Protein AF-A0A1Y4LLS7-F1 (afdb_monomer_lite)

Sequence (87 aa):
MASYNRKREIVRDIESHFGGAGALCLQDVARYLHLSQSSARTFCRDITWFTLGKKRMFLAIDLADKIIRTSVEGNPDDKSIVVPRWR

Foldseek 3Di:
DVLVVQLVLQQVQLCVVVVNDQKDFLVSQCVQQVHDSVVSCVLCVPADWDDDDPTTIGGSSSSSVSLVVQQVPDDPPDDRSDRDRDD

Radius of gyration: 12.6 Å; chains: 1; bounding box: 27×28×35 Å

Organism: NCBI:txid501571

Secondary structure (DSSP, 8-state):
-HHHHHHHHHHHHHHHHTTS-SEEEHHHHHHHTT--HHHHHHHTTTS-EEEETTEEEEEHHHHHHHHHHHHHS--TTS---------

Structure (mmCIF, N/CA/C/O backbone):
data_AF-A0A1Y4LLS7-F1
#
_entry.id   AF-A0A1Y4LLS7-F1
#
loop_
_atom_site.group_PDB
_atom_site.id
_atom_site.type_symbol
_atom_site.label_atom_id
_atom_site.label_alt_id
_atom_site.label_comp_id
_atom_site.label_asym_id
_atom_site.label_entity_id
_atom_site.label_seq_id
_atom_site.pdbx_PDB_ins_code
_atom_site.Cartn_x
_atom_site.Cartn_y
_atom_site.Cartn_z
_atom_site.occupancy
_atom_site.B_iso_or_equiv
_atom_site.auth_seq_id
_atom_site.auth_comp_id
_atom_site.auth_asym_id
_atom_site.auth_atom_id
_atom_site.pdbx_PDB_model_num
ATOM 1 N N . MET A 1 1 ? 0.341 -11.076 -20.334 1.00 47.88 1 MET A N 1
ATOM 2 C CA . MET A 1 1 ? 1.213 -11.875 -19.436 1.00 47.88 1 MET A CA 1
ATOM 3 C C . MET A 1 1 ? 2.157 -11.034 -18.566 1.00 47.88 1 MET A C 1
ATOM 5 O O . MET A 1 1 ? 2.259 -11.339 -17.386 1.00 47.88 1 MET A O 1
ATOM 9 N N . ALA A 1 2 ? 2.789 -9.961 -19.069 1.00 58.88 2 ALA A N 1
ATOM 10 C CA . ALA A 1 2 ? 3.748 -9.148 -18.294 1.00 58.88 2 ALA A CA 1
ATOM 11 C C . ALA A 1 2 ? 3.179 -8.480 -17.016 1.00 58.88 2 ALA A C 1
ATOM 13 O O . ALA A 1 2 ? 3.849 -8.436 -15.989 1.00 58.88 2 ALA A O 1
ATOM 14 N N . SER A 1 3 ? 1.924 -8.014 -17.046 1.00 60.81 3 SER A N 1
ATOM 15 C CA . SER A 1 3 ? 1.290 -7.325 -15.905 1.00 60.81 3 SER A CA 1
ATOM 16 C C . SER A 1 3 ? 1.054 -8.241 -14.688 1.00 60.81 3 SER A C 1
ATOM 18 O O . SER A 1 3 ? 1.267 -7.826 -13.551 1.00 60.81 3 SER A O 1
ATOM 20 N N . TYR A 1 4 ? 0.708 -9.517 -14.909 1.00 64.19 4 TYR A N 1
ATOM 21 C CA . TYR A 1 4 ? 0.418 -10.461 -13.821 1.00 64.19 4 TYR A CA 1
ATOM 22 C C . TYR A 1 4 ? 1.669 -10.845 -13.016 1.00 64.19 4 TYR A C 1
ATOM 24 O O . TYR A 1 4 ? 1.609 -10.987 -11.795 1.00 64.19 4 TYR A O 1
ATOM 32 N N . ASN A 1 5 ? 2.821 -10.971 -13.685 1.00 78.19 5 ASN A N 1
ATOM 33 C CA . ASN A 1 5 ? 4.091 -11.217 -13.000 1.00 78.19 5 ASN A CA 1
ATOM 34 C C . ASN A 1 5 ? 4.538 -9.983 -12.209 1.00 78.19 5 ASN A C 1
ATOM 36 O O . ASN A 1 5 ? 4.877 -10.120 -11.038 1.00 78.19 5 ASN A O 1
ATOM 40 N N . ARG A 1 6 ? 4.397 -8.780 -12.781 1.00 78.62 6 ARG A N 1
ATOM 41 C CA . ARG A 1 6 ? 4.720 -7.524 -12.089 1.00 78.62 6 ARG A CA 1
ATOM 42 C C . ARG A 1 6 ? 3.871 -7.296 -10.835 1.00 78.62 6 ARG A C 1
ATOM 44 O O . ARG A 1 6 ? 4.393 -6.862 -9.815 1.00 78.62 6 ARG A O 1
ATOM 51 N N . LYS A 1 7 ? 2.576 -7.631 -10.875 1.00 82.81 7 LYS A N 1
ATOM 52 C CA . LYS A 1 7 ? 1.698 -7.557 -9.693 1.00 82.81 7 LYS A CA 1
ATOM 53 C C . LYS A 1 7 ? 2.189 -8.469 -8.573 1.00 82.81 7 LYS A C 1
ATOM 55 O O . LYS A 1 7 ? 2.298 -8.030 -7.434 1.00 82.81 7 LYS A O 1
ATOM 60 N N . ARG A 1 8 ? 2.522 -9.722 -8.899 1.00 85.25 8 ARG A N 1
ATOM 61 C CA . ARG A 1 8 ? 3.048 -10.684 -7.918 1.00 85.25 8 ARG A CA 1
ATOM 62 C C . ARG A 1 8 ? 4.400 -10.264 -7.348 1.00 85.25 8 ARG A C 1
ATOM 64 O O . ARG A 1 8 ? 4.634 -10.496 -6.169 1.00 85.25 8 ARG A O 1
ATOM 71 N N . GLU A 1 9 ? 5.260 -9.643 -8.149 1.00 87.00 9 GLU A N 1
ATOM 72 C CA . GLU A 1 9 ? 6.537 -9.094 -7.678 1.00 87.00 9 GLU A CA 1
ATOM 73 C C . GLU A 1 9 ? 6.331 -7.978 -6.652 1.00 87.00 9 GLU A C 1
ATOM 75 O O . GLU A 1 9 ? 6.922 -8.042 -5.582 1.00 87.00 9 GLU A O 1
ATOM 80 N N . ILE A 1 10 ? 5.448 -7.012 -6.927 1.00 85.75 10 ILE A N 1
ATOM 81 C CA . ILE A 1 10 ? 5.165 -5.908 -5.992 1.00 85.75 10 ILE A CA 1
ATOM 82 C C . ILE A 1 10 ? 4.540 -6.433 -4.697 1.00 85.75 10 ILE A C 1
ATOM 84 O O . ILE A 1 10 ? 4.937 -6.016 -3.616 1.00 85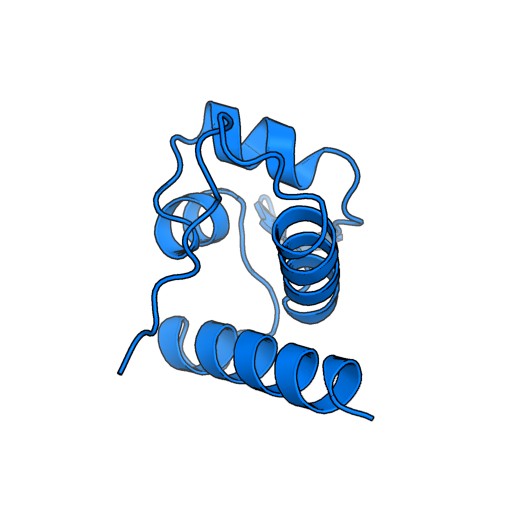.75 10 ILE A O 1
ATOM 88 N N . VAL A 1 11 ? 3.596 -7.377 -4.783 1.00 88.75 11 VAL A N 1
ATOM 89 C CA . VAL A 1 11 ? 3.007 -7.994 -3.583 1.00 88.75 11 VAL A CA 1
ATOM 90 C C . VAL A 1 11 ? 4.080 -8.685 -2.740 1.00 88.75 11 VAL A C 1
ATOM 92 O O . VAL A 1 11 ? 4.137 -8.455 -1.538 1.00 88.75 11 VAL A O 1
ATOM 95 N N . ARG A 1 12 ? 4.970 -9.469 -3.361 1.00 88.31 12 ARG A N 1
ATOM 96 C CA . ARG A 1 12 ? 6.068 -10.141 -2.648 1.00 88.31 12 ARG A CA 1
ATOM 97 C C . ARG A 1 12 ? 7.070 -9.165 -2.041 1.00 88.31 12 ARG A C 1
ATOM 99 O O . ARG A 1 12 ? 7.582 -9.435 -0.961 1.00 88.31 12 ARG A O 1
ATOM 106 N N . ASP A 1 13 ? 7.365 -8.067 -2.726 1.00 87.75 13 ASP A N 1
ATOM 107 C CA . ASP A 1 13 ? 8.267 -7.019 -2.239 1.00 87.75 13 ASP A CA 1
ATOM 108 C C . ASP A 1 13 ? 7.668 -6.317 -1.009 1.00 87.75 13 ASP A C 1
ATOM 110 O O . ASP A 1 13 ? 8.319 -6.217 0.030 1.00 87.75 13 ASP A O 1
ATOM 114 N N . ILE A 1 14 ? 6.380 -5.962 -1.077 1.00 87.44 14 ILE A N 1
ATOM 115 C CA . ILE A 1 14 ? 5.607 -5.447 0.059 1.00 87.44 14 ILE A CA 1
ATOM 116 C C . ILE A 1 14 ? 5.636 -6.436 1.234 1.00 87.44 14 ILE A C 1
ATOM 118 O O . ILE A 1 14 ? 5.990 -6.063 2.351 1.00 87.44 14 ILE A O 1
ATOM 122 N N . GLU A 1 15 ? 5.281 -7.700 0.994 1.00 88.12 15 GLU A N 1
ATOM 123 C CA . GLU A 1 15 ? 5.263 -8.733 2.033 1.00 88.12 15 GLU A CA 1
ATOM 124 C C . GLU A 1 15 ? 6.653 -8.914 2.652 1.00 88.12 15 GLU A C 1
ATOM 126 O O . GLU A 1 15 ? 6.772 -8.962 3.873 1.00 88.12 15 GLU A O 1
ATOM 131 N N . SER A 1 16 ? 7.715 -8.940 1.845 1.00 86.94 16 SER A N 1
ATOM 132 C CA . SER A 1 16 ? 9.092 -9.080 2.336 1.00 86.94 16 SER A CA 1
ATOM 133 C C . SER A 1 16 ? 9.506 -7.897 3.213 1.00 86.94 16 SER A C 1
ATOM 135 O O . SER A 1 16 ? 10.105 -8.095 4.268 1.00 86.94 16 SER A O 1
ATOM 137 N N . HIS A 1 17 ? 9.131 -6.673 2.830 1.00 83.19 17 HIS A N 1
ATOM 138 C CA . HIS A 1 17 ? 9.475 -5.462 3.575 1.00 83.19 17 HIS A CA 1
ATOM 139 C C . HIS A 1 17 ? 8.769 -5.369 4.940 1.00 83.19 17 HIS A C 1
ATOM 141 O O . HIS A 1 17 ? 9.316 -4.801 5.885 1.00 83.19 17 HIS A O 1
ATOM 147 N N . PHE A 1 18 ? 7.570 -5.948 5.068 1.00 83.19 18 PHE A N 1
ATOM 148 C CA . PHE A 1 18 ? 6.757 -5.897 6.291 1.00 83.19 18 PHE A CA 1
ATOM 149 C C . PHE A 1 18 ? 6.609 -7.257 6.999 1.00 83.19 18 PHE A C 1
ATOM 151 O O . PHE A 1 18 ? 5.678 -7.447 7.780 1.00 83.19 18 PHE A O 1
ATOM 158 N N . GLY A 1 19 ? 7.520 -8.207 6.758 1.00 79.00 19 GLY A N 1
ATOM 159 C CA . GLY A 1 19 ? 7.586 -9.472 7.506 1.00 79.00 19 GLY A CA 1
ATOM 160 C C . GLY A 1 19 ? 6.445 -10.457 7.219 1.00 79.00 19 GLY A C 1
ATOM 161 O O . GLY A 1 19 ? 5.979 -11.143 8.123 1.00 79.00 19 GLY A O 1
ATOM 162 N N . GLY A 1 20 ? 5.972 -10.515 5.975 1.00 79.38 20 GLY A N 1
ATOM 163 C CA . GLY A 1 20 ? 4.875 -11.377 5.524 1.00 79.38 20 GLY A CA 1
ATOM 164 C C . GLY A 1 20 ? 3.485 -10.751 5.661 1.00 79.38 20 GLY A C 1
ATOM 165 O O . GLY A 1 20 ? 2.479 -11.443 5.511 1.00 79.38 20 GLY A O 1
ATOM 166 N N . ALA A 1 21 ? 3.396 -9.453 5.964 1.00 78.06 21 ALA A N 1
ATOM 167 C CA . ALA A 1 21 ? 2.114 -8.776 6.096 1.00 78.06 21 ALA A CA 1
ATOM 168 C C . ALA A 1 21 ? 1.428 -8.597 4.728 1.00 78.06 21 ALA A C 1
ATOM 170 O O . ALA A 1 21 ? 1.860 -7.803 3.897 1.00 78.06 21 ALA A O 1
ATOM 171 N N . GLY A 1 22 ? 0.293 -9.275 4.531 1.00 85.56 22 GLY A N 1
ATOM 172 C CA . GLY A 1 22 ? -0.560 -9.107 3.345 1.00 85.56 22 GLY A CA 1
ATOM 173 C C . GLY A 1 22 ? -1.386 -7.811 3.333 1.00 85.56 22 GLY A C 1
ATOM 174 O O . GLY A 1 22 ? -2.154 -7.570 2.398 1.00 85.56 22 GLY A O 1
ATOM 175 N N . ALA A 1 23 ? -1.268 -6.974 4.369 1.00 91.31 23 ALA A N 1
ATOM 176 C CA . ALA A 1 23 ? -1.963 -5.699 4.479 1.00 91.31 23 ALA A CA 1
ATOM 177 C C . ALA A 1 23 ? -1.128 -4.654 5.226 1.00 91.31 23 ALA A C 1
ATOM 179 O O . ALA A 1 23 ? -0.406 -4.973 6.168 1.00 91.31 23 ALA A O 1
ATOM 180 N N . LEU A 1 24 ? -1.288 -3.393 4.834 1.00 92.62 24 LEU A N 1
ATOM 181 C CA . LEU A 1 24 ? -0.486 -2.261 5.287 1.00 92.62 24 LEU A CA 1
ATOM 182 C C . LEU A 1 24 ? -1.383 -1.188 5.878 1.00 92.62 24 LEU A C 1
ATOM 184 O O . LEU A 1 24 ? -2.456 -0.912 5.337 1.00 92.62 24 LEU A O 1
ATOM 188 N N . CYS A 1 25 ? -0.941 -0.526 6.945 1.00 93.88 25 CYS A N 1
ATOM 189 C CA . CYS A 1 25 ? -1.615 0.691 7.381 1.00 93.88 25 CYS A CA 1
ATOM 190 C C . CYS A 1 25 ? -1.151 1.901 6.554 1.00 93.88 25 CYS A C 1
ATOM 192 O O . CYS A 1 25 ? -0.161 1.844 5.829 1.00 93.88 25 CYS A O 1
ATOM 194 N N . LEU A 1 26 ? -1.843 3.038 6.677 1.00 92.50 26 LEU A N 1
ATOM 195 C CA . LEU A 1 26 ? -1.501 4.247 5.914 1.00 92.50 26 LEU A CA 1
ATOM 196 C C . LEU A 1 26 ? -0.037 4.697 6.103 1.00 92.50 26 LEU A C 1
ATOM 198 O O . LEU A 1 26 ? 0.577 5.199 5.166 1.00 92.50 26 LEU A O 1
ATOM 202 N N . GLN A 1 27 ? 0.518 4.528 7.307 1.00 92.44 27 GLN A N 1
ATOM 203 C CA . GLN A 1 27 ? 1.912 4.886 7.596 1.00 92.44 27 GLN A CA 1
ATOM 204 C C . GLN A 1 27 ? 2.895 3.958 6.878 1.00 92.44 27 GLN A C 1
ATOM 206 O O . GLN A 1 27 ? 3.905 4.429 6.360 1.00 92.44 27 GLN A O 1
ATOM 211 N N . ASP A 1 28 ? 2.574 2.667 6.809 1.00 92.94 28 ASP A N 1
ATOM 212 C CA . ASP A 1 28 ? 3.375 1.669 6.102 1.00 92.94 28 ASP A CA 1
ATOM 213 C C . ASP A 1 28 ? 3.354 1.944 4.596 1.00 92.94 28 ASP A C 1
ATOM 215 O O . ASP A 1 28 ? 4.403 1.955 3.962 1.00 92.94 28 ASP A O 1
ATOM 219 N N . VAL A 1 29 ? 2.186 2.287 4.037 1.00 91.12 29 VAL A N 1
ATOM 220 C CA . VAL A 1 29 ? 2.065 2.692 2.625 1.00 91.12 29 VAL A CA 1
ATOM 221 C C . VAL A 1 29 ? 2.895 3.942 2.331 1.00 91.12 29 VAL A C 1
ATOM 223 O O . VAL A 1 29 ? 3.622 3.980 1.340 1.00 91.12 29 VAL A O 1
ATOM 226 N N . ALA A 1 30 ? 2.822 4.959 3.195 1.00 90.69 30 ALA A N 1
ATOM 227 C CA . ALA A 1 30 ? 3.616 6.177 3.045 1.00 90.69 30 ALA A CA 1
ATOM 228 C C . ALA A 1 30 ? 5.123 5.875 3.050 1.00 90.69 30 ALA A C 1
ATOM 230 O O . ALA A 1 30 ? 5.856 6.391 2.209 1.00 90.69 30 ALA A O 1
ATOM 231 N N . ARG A 1 31 ? 5.571 4.997 3.957 1.00 89.19 31 ARG A N 1
ATOM 232 C CA . ARG A 1 31 ? 6.968 4.553 4.040 1.00 89.19 31 ARG A CA 1
ATOM 233 C C . ARG A 1 31 ? 7.390 3.774 2.796 1.00 89.19 31 ARG A C 1
ATOM 235 O O . ARG A 1 31 ? 8.429 4.083 2.229 1.00 89.19 31 ARG A O 1
ATOM 242 N N . TYR A 1 32 ? 6.576 2.813 2.371 1.00 88.69 32 TYR A N 1
ATOM 243 C CA . TYR A 1 3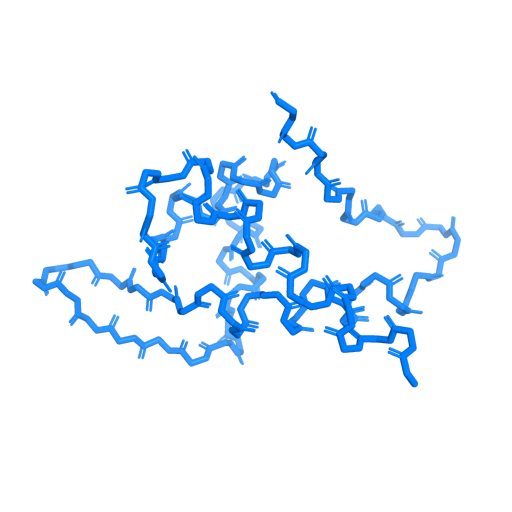2 ? 6.869 1.950 1.230 1.00 88.69 32 TYR A CA 1
ATOM 244 C C . TYR A 1 32 ? 6.983 2.733 -0.081 1.00 88.69 32 TYR A C 1
ATOM 246 O O . TYR A 1 32 ? 7.865 2.462 -0.885 1.00 88.69 32 TYR A O 1
ATOM 254 N N . LEU A 1 33 ? 6.121 3.731 -0.287 1.00 86.69 33 LEU A N 1
ATOM 255 C CA . LEU A 1 33 ? 6.099 4.542 -1.509 1.00 86.69 33 LEU A CA 1
ATOM 256 C C . LEU A 1 33 ? 6.963 5.811 -1.426 1.00 86.69 33 LEU A C 1
ATOM 258 O O . LEU A 1 33 ? 6.929 6.618 -2.351 1.00 86.69 33 LEU A O 1
ATOM 262 N N . HIS A 1 34 ? 7.696 6.025 -0.327 1.00 87.44 34 HIS A N 1
ATOM 263 C CA . HIS A 1 34 ? 8.425 7.271 -0.046 1.00 87.44 34 HIS A CA 1
ATOM 264 C C . HIS A 1 34 ? 7.560 8.539 -0.191 1.00 87.44 34 HIS A C 1
ATOM 266 O O . HIS A 1 34 ? 8.007 9.579 -0.676 1.00 87.44 34 HIS A O 1
ATOM 272 N N . LEU A 1 35 ? 6.301 8.464 0.244 1.00 87.06 35 LEU A N 1
ATOM 273 C CA . LEU A 1 35 ? 5.342 9.563 0.188 1.00 87.06 35 LEU A CA 1
ATOM 274 C C . LEU A 1 35 ? 5.176 10.228 1.557 1.00 87.06 35 LEU A C 1
ATOM 276 O O . LEU A 1 35 ? 5.314 9.605 2.610 1.00 87.06 35 LEU A O 1
ATOM 280 N N . SER A 1 36 ? 4.782 11.502 1.551 1.00 90.25 36 SER A N 1
ATOM 281 C CA . SER A 1 36 ? 4.241 12.137 2.755 1.00 90.25 36 SER A CA 1
ATOM 282 C C . SER A 1 36 ? 2.919 11.468 3.165 1.00 90.25 36 SER A C 1
ATOM 284 O O . SER A 1 36 ? 2.225 10.864 2.343 1.00 90.25 36 SER A O 1
ATOM 286 N N . GLN A 1 37 ? 2.510 11.610 4.430 1.00 88.62 37 GLN A N 1
ATOM 287 C CA . GLN A 1 37 ? 1.235 11.037 4.890 1.00 88.62 37 GLN A CA 1
ATOM 288 C C . GLN A 1 37 ? 0.016 11.593 4.138 1.00 88.62 37 GLN A C 1
ATOM 290 O O . GLN A 1 37 ? -0.956 10.867 3.924 1.00 88.62 37 GLN A O 1
ATOM 295 N N . SER A 1 38 ? 0.046 12.867 3.739 1.00 90.56 38 SER A N 1
ATOM 296 C CA . SER A 1 38 ? -1.025 13.484 2.953 1.00 90.56 38 SER A CA 1
ATOM 297 C C . SER A 1 38 ? -1.085 12.900 1.543 1.00 90.56 38 SER A C 1
ATOM 299 O O . SER A 1 38 ? -2.163 12.504 1.104 1.00 90.56 38 SER A O 1
ATOM 301 N N . SER A 1 39 ? 0.059 12.750 0.873 1.00 87.81 39 SER A N 1
ATOM 302 C CA . SER A 1 39 ? 0.128 12.129 -0.453 1.00 87.81 39 SER A CA 1
ATOM 303 C C . SER A 1 39 ? -0.272 10.656 -0.417 1.00 87.81 39 SER A C 1
ATOM 305 O O . SER A 1 39 ? -1.038 10.217 -1.269 1.00 87.81 39 SER A O 1
ATOM 307 N N . ALA A 1 40 ? 0.149 9.906 0.605 1.00 89.06 40 ALA A N 1
ATOM 308 C CA . ALA A 1 40 ? -0.290 8.527 0.806 1.00 89.06 40 ALA A CA 1
ATOM 309 C C . ALA A 1 40 ? -1.805 8.435 1.045 1.00 89.06 40 ALA A C 1
ATOM 311 O O . ALA A 1 40 ? -2.460 7.523 0.550 1.00 89.06 40 ALA A O 1
ATOM 312 N N . ARG A 1 41 ? -2.401 9.402 1.758 1.00 92.00 41 ARG A N 1
ATOM 313 C CA . ARG A 1 41 ? -3.859 9.460 1.949 1.00 92.00 41 ARG A CA 1
ATOM 314 C C . ARG A 1 41 ? -4.589 9.705 0.632 1.00 92.00 41 ARG A C 1
ATOM 316 O O . ARG A 1 41 ? -5.591 9.044 0.378 1.00 92.00 41 ARG A O 1
ATOM 323 N N . THR A 1 42 ? -4.087 10.621 -0.194 1.00 91.62 42 THR A N 1
ATOM 324 C CA . THR A 1 42 ? -4.620 10.861 -1.542 1.00 91.62 42 THR A CA 1
ATOM 325 C C . THR A 1 42 ? -4.470 9.620 -2.416 1.00 91.62 42 THR A C 1
ATOM 327 O O . THR A 1 42 ? -5.422 9.227 -3.085 1.00 91.62 42 THR A O 1
ATOM 330 N N . PHE A 1 43 ? -3.319 8.948 -2.349 1.00 89.88 43 PHE A N 1
ATOM 331 C CA . PHE A 1 43 ? -3.071 7.697 -3.058 1.00 89.88 43 PHE A CA 1
ATOM 332 C C . PHE A 1 43 ? -4.020 6.578 -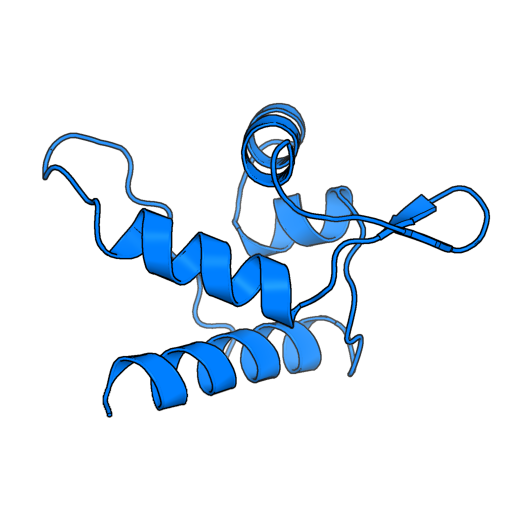2.610 1.00 89.88 43 PHE A C 1
ATOM 334 O O . PHE A 1 43 ? -4.547 5.853 -3.441 1.00 89.88 43 PHE A O 1
ATOM 341 N N . CYS A 1 44 ? -4.322 6.444 -1.324 1.00 92.38 44 CYS A N 1
ATOM 342 C CA . CYS A 1 44 ? -5.212 5.388 -0.839 1.00 92.38 44 CYS A CA 1
ATOM 343 C C . CYS A 1 44 ? -6.711 5.729 -0.904 1.00 92.38 44 CYS A C 1
ATOM 345 O O . CYS A 1 44 ? -7.525 4.919 -0.466 1.00 92.38 44 CYS A O 1
ATOM 347 N N . ARG A 1 45 ? -7.100 6.912 -1.401 1.00 92.19 45 ARG A N 1
ATOM 348 C CA . ARG A 1 45 ? -8.481 7.428 -1.309 1.00 92.19 45 ARG A CA 1
ATOM 349 C C . ARG A 1 45 ? -9.529 6.496 -1.926 1.00 92.19 45 ARG A C 1
ATOM 351 O O . ARG A 1 45 ? -10.626 6.369 -1.397 1.00 92.19 45 ARG A O 1
ATOM 358 N N . ASP A 1 46 ? -9.175 5.881 -3.040 1.00 91.62 46 ASP A N 1
ATOM 359 C CA . ASP A 1 46 ? -10.012 5.036 -3.894 1.00 91.62 46 ASP A CA 1
ATOM 360 C C . ASP A 1 46 ? -9.608 3.550 -3.826 1.00 91.62 46 ASP A C 1
ATOM 362 O O . ASP A 1 46 ? -10.047 2.743 -4.640 1.00 91.62 46 ASP A O 1
ATOM 366 N N . ILE A 1 47 ? -8.795 3.179 -2.829 1.00 93.12 47 ILE A N 1
ATOM 367 C CA . ILE A 1 47 ? -8.459 1.785 -2.521 1.00 93.12 47 ILE A CA 1
ATOM 368 C C . ILE A 1 47 ? -9.402 1.278 -1.428 1.00 93.12 47 ILE A C 1
ATOM 370 O O . ILE A 1 47 ? -9.600 1.944 -0.406 1.00 93.12 47 ILE A O 1
ATOM 374 N N . THR A 1 48 ? -9.948 0.077 -1.615 1.00 92.38 48 THR A N 1
ATOM 375 C CA . THR A 1 48 ? -10.723 -0.618 -0.583 1.00 92.38 48 THR A CA 1
ATOM 376 C C . THR A 1 48 ? -9.876 -0.825 0.670 1.00 92.38 48 THR A C 1
ATOM 378 O O . THR A 1 48 ? -8.707 -1.207 0.609 1.00 92.38 48 THR A O 1
ATOM 381 N N . TRP A 1 49 ? -10.469 -0.579 1.832 1.00 94.19 49 TRP A N 1
ATOM 382 C CA . TRP A 1 49 ? -9.803 -0.746 3.115 1.00 94.19 49 TRP A CA 1
ATOM 383 C C . TRP A 1 49 ? -10.701 -1.482 4.093 1.00 94.19 49 TRP A C 1
ATOM 385 O O . TRP A 1 49 ? -11.927 -1.464 3.991 1.00 94.19 49 TRP A O 1
ATOM 395 N N . PHE A 1 50 ? -10.065 -2.102 5.075 1.00 92.44 50 PHE A N 1
ATOM 396 C CA . PHE A 1 50 ? -10.728 -2.719 6.212 1.00 92.44 50 PHE A CA 1
ATOM 397 C C . PHE A 1 50 ? -10.087 -2.220 7.505 1.00 92.44 50 PHE A C 1
ATOM 399 O O . PHE A 1 50 ? -9.016 -1.608 7.507 1.00 92.44 50 PHE A O 1
ATOM 406 N N . THR A 1 51 ? -10.758 -2.441 8.625 1.00 93.00 51 THR A N 1
ATOM 407 C CA . THR A 1 51 ? -10.240 -2.087 9.947 1.00 93.00 51 THR A CA 1
ATOM 408 C C . THR A 1 51 ? -9.659 -3.308 10.636 1.00 93.00 51 THR A C 1
ATOM 410 O O . THR A 1 51 ? -10.329 -4.328 10.760 1.00 93.00 51 THR A O 1
ATOM 413 N N . LEU A 1 52 ? -8.431 -3.176 11.135 1.00 88.56 52 LEU A N 1
ATOM 414 C CA . LEU A 1 52 ? -7.822 -4.118 12.066 1.00 88.56 52 LEU A CA 1
ATOM 415 C C . LEU A 1 52 ? -7.601 -3.385 13.392 1.00 88.56 52 LEU A C 1
ATOM 417 O O . LEU A 1 52 ? -6.736 -2.510 13.514 1.00 88.56 52 LEU A O 1
ATOM 421 N N . GLY A 1 53 ? -8.459 -3.673 14.372 1.00 89.94 53 GLY A N 1
ATOM 422 C CA . GLY A 1 53 ? -8.561 -2.870 15.590 1.00 89.94 53 GLY A CA 1
ATOM 423 C C . GLY A 1 53 ? -8.934 -1.419 15.265 1.00 89.94 53 GLY A C 1
ATOM 424 O O . GLY A 1 53 ? -9.966 -1.157 14.657 1.00 89.94 53 GLY A O 1
ATOM 425 N N . LYS A 1 54 ? -8.076 -0.465 15.652 1.00 89.06 54 LYS A N 1
ATOM 426 C CA . LYS A 1 54 ? -8.269 0.978 15.395 1.00 89.06 54 LYS A CA 1
ATOM 427 C C . LYS A 1 54 ? -7.580 1.478 14.118 1.00 89.06 54 LYS A C 1
ATOM 429 O O . LYS A 1 54 ? -7.658 2.667 13.811 1.00 89.06 54 LYS A O 1
ATOM 434 N N . LYS A 1 55 ? -6.863 0.611 13.396 1.00 89.25 55 LYS A N 1
ATOM 435 C CA . LYS A 1 55 ? -6.091 0.992 12.208 1.00 89.25 55 LYS A CA 1
ATOM 436 C C . LYS A 1 55 ? -6.860 0.648 10.939 1.00 89.25 55 LYS A C 1
ATOM 438 O O . LYS A 1 55 ? -7.433 -0.433 10.831 1.00 89.25 55 LYS A O 1
ATOM 443 N N . ARG A 1 56 ? -6.829 1.561 9.966 1.00 91.88 56 ARG A N 1
ATOM 444 C CA . ARG A 1 56 ? -7.223 1.258 8.587 1.00 91.88 56 ARG A CA 1
ATOM 445 C C . ARG A 1 56 ? -6.079 0.536 7.894 1.00 91.88 56 ARG A C 1
ATOM 447 O O . ARG A 1 56 ? -4.947 1.020 7.934 1.00 91.88 56 ARG A O 1
ATOM 454 N N . MET A 1 57 ? -6.415 -0.582 7.274 1.00 94.69 57 MET A N 1
A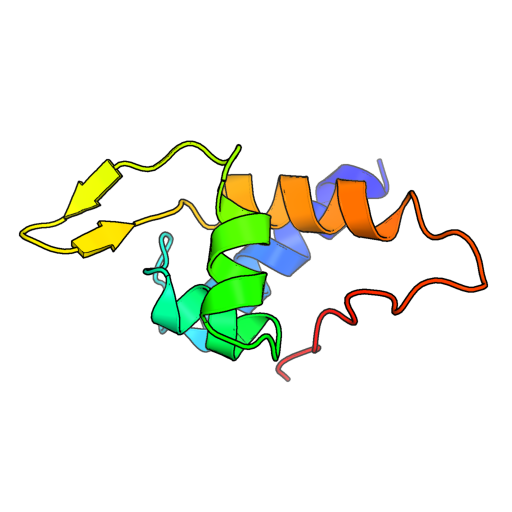TOM 455 C CA . MET A 1 57 ? -5.509 -1.471 6.572 1.00 94.69 57 MET A CA 1
ATOM 456 C C . MET A 1 57 ? -5.923 -1.564 5.104 1.00 94.69 57 MET A C 1
ATOM 458 O O . MET A 1 57 ? -7.112 -1.599 4.785 1.00 94.69 57 MET A O 1
ATOM 462 N N . PHE A 1 58 ? -4.930 -1.621 4.229 1.00 94.56 58 PHE A N 1
ATOM 463 C CA . PHE A 1 58 ? -5.064 -1.756 2.784 1.00 94.56 58 PHE A CA 1
ATOM 464 C C . PHE A 1 58 ? -4.394 -3.058 2.368 1.00 94.56 58 PHE A C 1
ATOM 466 O O . PHE A 1 58 ? -3.279 -3.333 2.813 1.00 94.56 58 PHE A O 1
ATOM 473 N N . LEU A 1 59 ? -5.050 -3.869 1.539 1.00 94.06 59 LEU A N 1
ATOM 474 C CA . LEU A 1 59 ? -4.458 -5.123 1.083 1.00 94.06 59 LEU A CA 1
ATOM 475 C C . LEU A 1 59 ? -3.284 -4.845 0.137 1.00 94.06 59 LEU A C 1
ATOM 477 O O . LEU A 1 59 ? -3.372 -3.992 -0.748 1.00 94.06 59 LEU A O 1
ATOM 481 N N . ALA A 1 60 ? -2.201 -5.610 0.285 1.00 91.88 60 ALA A N 1
ATOM 482 C CA . ALA A 1 60 ? -1.019 -5.514 -0.572 1.00 91.88 60 ALA A CA 1
ATOM 483 C C . ALA A 1 60 ? -1.373 -5.716 -2.055 1.00 91.88 60 ALA A C 1
ATOM 485 O O . ALA A 1 60 ? -0.813 -5.056 -2.928 1.00 91.88 60 ALA A O 1
ATOM 486 N N . ILE A 1 61 ? -2.350 -6.583 -2.340 1.00 91.00 61 ILE A N 1
ATOM 487 C CA . ILE A 1 61 ? -2.814 -6.865 -3.701 1.00 91.00 61 ILE A CA 1
ATOM 488 C C . ILE A 1 61 ? -3.498 -5.662 -4.368 1.00 91.00 61 ILE A C 1
ATOM 490 O O . ILE A 1 61 ? -3.272 -5.421 -5.555 1.00 91.00 61 ILE A O 1
ATOM 494 N N . ASP A 1 62 ? -4.287 -4.897 -3.610 1.00 91.69 62 ASP A N 1
ATOM 495 C CA . ASP A 1 62 ? -4.997 -3.716 -4.110 1.00 91.69 62 ASP A CA 1
ATOM 496 C C . ASP A 1 62 ? -4.034 -2.535 -4.268 1.00 91.69 62 ASP A C 1
ATOM 498 O O . ASP A 1 62 ? -4.092 -1.794 -5.253 1.00 91.69 62 ASP A O 1
ATOM 502 N N . LEU A 1 63 ? -3.087 -2.403 -3.331 1.00 90.38 63 LEU A N 1
ATOM 503 C CA . LEU A 1 63 ? -1.979 -1.455 -3.435 1.00 90.38 63 LEU A CA 1
ATOM 504 C C . LEU A 1 63 ? -1.141 -1.730 -4.688 1.00 90.38 63 LEU A C 1
ATOM 506 O O . LEU A 1 63 ? -0.890 -0.808 -5.462 1.00 90.38 63 LEU A O 1
ATOM 510 N N . ALA A 1 64 ? -0.761 -2.988 -4.930 1.00 89.75 64 ALA A N 1
ATOM 511 C CA . ALA A 1 64 ? -0.003 -3.388 -6.113 1.00 89.75 64 AL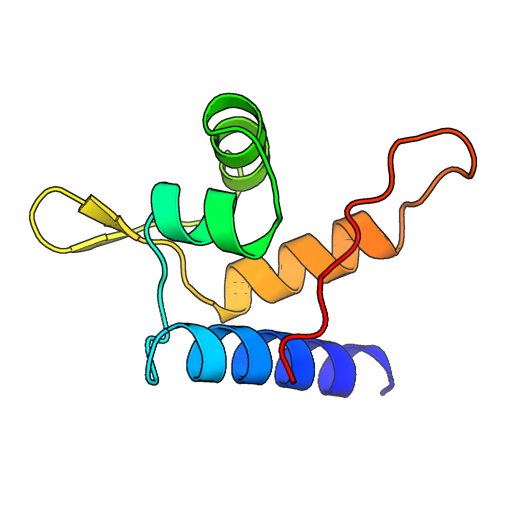A A CA 1
ATOM 512 C C . ALA A 1 64 ? -0.749 -3.075 -7.419 1.00 89.75 64 ALA A C 1
ATOM 514 O O . ALA A 1 64 ? -0.138 -2.581 -8.370 1.00 89.75 64 ALA A O 1
ATOM 515 N N . ASP A 1 65 ? -2.065 -3.302 -7.465 1.00 90.19 65 ASP A N 1
ATOM 516 C CA . ASP A 1 65 ? -2.882 -2.935 -8.627 1.00 90.19 65 ASP A CA 1
ATOM 517 C C . ASP A 1 65 ? -2.856 -1.434 -8.893 1.00 90.19 65 ASP A C 1
ATOM 519 O O . ASP A 1 65 ? -2.653 -1.014 -10.037 1.00 90.19 65 ASP A O 1
ATOM 523 N N . LYS A 1 66 ? -3.024 -0.615 -7.850 1.00 89.19 66 LYS A N 1
ATOM 524 C CA . LYS A 1 66 ? -2.981 0.838 -8.017 1.00 89.19 66 LYS A CA 1
ATOM 525 C C . LYS A 1 66 ? -1.599 1.313 -8.453 1.00 89.19 66 LYS A C 1
ATOM 527 O O . LYS A 1 66 ? -1.508 2.100 -9.388 1.00 89.19 66 LYS A O 1
ATOM 532 N N . ILE A 1 67 ? -0.537 0.790 -7.840 1.00 88.12 67 ILE A N 1
ATOM 533 C CA . ILE A 1 67 ? 0.849 1.095 -8.216 1.00 88.12 67 ILE A CA 1
ATOM 534 C C . ILE A 1 67 ? 1.072 0.831 -9.708 1.00 88.12 67 ILE A C 1
ATOM 536 O O . ILE A 1 67 ? 1.639 1.676 -10.399 1.00 88.12 67 ILE A O 1
ATOM 540 N N . ILE A 1 68 ? 0.607 -0.309 -10.226 1.00 85.81 68 ILE A N 1
ATOM 541 C CA . ILE A 1 68 ? 0.744 -0.640 -11.649 1.00 85.81 68 ILE A CA 1
ATOM 542 C C . ILE A 1 68 ? -0.021 0.352 -12.520 1.00 85.81 68 ILE A C 1
ATOM 544 O O . ILE A 1 68 ? 0.550 0.841 -13.490 1.00 85.81 68 ILE A O 1
ATOM 548 N N . ARG A 1 69 ? -1.276 0.674 -12.180 1.00 82.62 69 ARG A N 1
ATOM 549 C CA . ARG A 1 69 ? -2.083 1.640 -12.946 1.00 82.62 69 ARG A CA 1
ATOM 550 C C . ARG A 1 69 ? -1.399 3.005 -13.010 1.00 82.62 69 ARG A C 1
ATOM 552 O O . ARG A 1 69 ? -1.153 3.510 -14.098 1.00 82.62 69 ARG A O 1
ATOM 559 N N . THR A 1 70 ? -0.974 3.527 -11.861 1.00 78.88 70 THR A N 1
ATOM 560 C CA . THR A 1 70 ? -0.291 4.825 -11.778 1.00 78.88 70 THR A CA 1
ATOM 561 C C . THR A 1 70 ? 1.087 4.815 -12.450 1.00 78.88 70 THR A C 1
ATOM 563 O O . THR A 1 70 ? 1.512 5.833 -12.980 1.00 78.88 70 THR A O 1
ATOM 566 N N . SER A 1 71 ? 1.780 3.670 -12.487 1.00 66.25 71 SER A N 1
ATOM 567 C CA . SER A 1 71 ? 3.060 3.530 -13.204 1.00 66.25 71 SER A CA 1
ATOM 568 C C . SER A 1 71 ? 2.905 3.451 -14.729 1.00 66.25 71 SER A C 1
ATOM 570 O O . SER A 1 71 ? 3.876 3.677 -15.444 1.00 66.25 71 SER A O 1
ATOM 572 N N . VAL A 1 72 ? 1.731 3.057 -15.234 1.00 55.16 72 VAL A N 1
ATOM 573 C CA . VAL A 1 72 ? 1.446 2.929 -16.676 1.00 55.16 72 VAL A CA 1
ATOM 574 C C . VAL A 1 72 ? 0.923 4.248 -17.260 1.00 55.16 72 VAL A C 1
ATOM 576 O O . VAL A 1 72 ? 1.166 4.524 -18.428 1.00 55.16 72 VAL A O 1
ATOM 579 N N . GLU A 1 73 ? 0.290 5.097 -16.448 1.00 44.41 73 GLU A N 1
ATOM 580 C CA . GLU A 1 73 ? -0.210 6.431 -16.833 1.00 44.41 73 GLU A CA 1
ATOM 581 C C . GLU A 1 73 ? 0.845 7.556 -16.721 1.00 44.41 73 GLU A C 1
ATOM 583 O O . GLU A 1 73 ? 0.503 8.736 -16.650 1.00 44.41 73 GLU A O 1
ATOM 588 N N . GLY A 1 74 ? 2.138 7.219 -16.706 1.00 37.94 74 GLY A N 1
ATOM 589 C CA . GLY A 1 74 ? 3.228 8.190 -16.587 1.00 37.94 74 GLY A CA 1
ATOM 590 C C . GLY A 1 74 ? 3.364 9.102 -17.811 1.00 37.94 74 GLY A C 1
ATOM 591 O O . GLY A 1 74 ? 4.039 8.756 -18.778 1.00 37.94 74 GLY A O 1
ATOM 592 N N . ASN A 1 75 ? 2.753 10.284 -17.735 1.00 39.78 75 ASN A N 1
ATOM 593 C CA . ASN A 1 75 ? 3.106 11.478 -18.503 1.00 39.78 75 ASN A CA 1
ATOM 594 C C . ASN A 1 75 ? 4.568 11.859 -18.154 1.00 39.78 75 ASN A C 1
ATOM 596 O O . ASN A 1 75 ? 4.887 11.890 -16.964 1.00 39.78 75 ASN A O 1
ATOM 600 N N . PRO A 1 76 ? 5.468 12.136 -19.120 1.00 43.31 76 PRO A N 1
ATOM 601 C CA . PRO A 1 76 ? 6.905 12.318 -18.859 1.00 43.31 76 PRO A CA 1
ATOM 602 C C . PRO A 1 76 ? 7.278 13.536 -17.990 1.00 43.31 76 PRO A C 1
ATOM 604 O O . PRO A 1 76 ? 8.444 13.666 -17.624 1.00 43.31 76 PRO A O 1
ATOM 607 N N . ASP A 1 77 ? 6.316 14.388 -17.628 1.00 47.09 77 ASP A N 1
ATOM 608 C CA . ASP A 1 77 ? 6.515 15.584 -16.796 1.00 47.09 77 ASP A CA 1
ATOM 609 C C . ASP A 1 77 ? 6.011 15.454 -15.347 1.00 47.09 77 ASP A C 1
ATOM 611 O O . ASP A 1 77 ? 6.283 16.331 -14.524 1.00 47.09 77 ASP A O 1
ATOM 615 N N . ASP A 1 78 ? 5.288 14.386 -14.992 1.00 44.84 78 ASP A N 1
ATOM 616 C CA . ASP A 1 78 ? 4.742 14.246 -13.639 1.00 44.84 7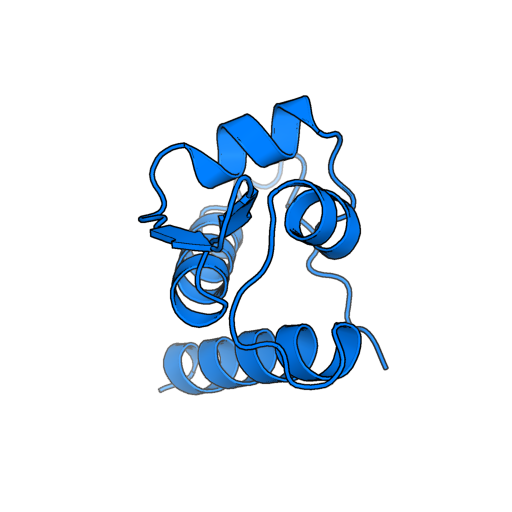8 ASP A CA 1
ATOM 617 C C . ASP A 1 78 ? 5.646 13.374 -12.764 1.00 44.84 78 ASP A C 1
ATOM 619 O O . ASP A 1 78 ? 6.295 12.444 -13.238 1.00 44.84 78 ASP A O 1
ATOM 623 N N . LYS A 1 79 ? 5.725 13.694 -11.472 1.00 44.88 79 LYS A N 1
ATOM 624 C CA . LYS A 1 79 ? 6.636 13.070 -10.503 1.00 44.88 79 LYS A CA 1
ATOM 625 C C . LYS A 1 79 ? 6.277 11.593 -10.335 1.00 44.88 79 LYS A C 1
ATOM 627 O O . LYS A 1 79 ? 5.518 11.232 -9.437 1.00 44.88 79 LYS A O 1
ATOM 632 N N . SER A 1 80 ? 6.823 10.749 -11.206 1.00 45.91 80 SER A N 1
ATOM 633 C CA . SER A 1 80 ? 6.600 9.309 -11.242 1.00 45.91 80 SER A CA 1
ATOM 634 C C . SER A 1 80 ? 6.759 8.716 -9.849 1.00 45.91 80 SER A C 1
ATOM 636 O O . SER A 1 80 ? 7.794 8.898 -9.206 1.00 45.91 80 SER A O 1
ATOM 638 N N . ILE A 1 81 ? 5.740 7.993 -9.378 1.00 52.56 81 ILE A N 1
ATOM 639 C CA . ILE A 1 81 ? 5.853 7.177 -8.168 1.00 52.56 81 ILE A CA 1
ATOM 640 C C . ILE A 1 81 ? 6.890 6.095 -8.476 1.00 52.56 81 ILE A C 1
ATOM 642 O O . ILE A 1 81 ? 6.599 5.091 -9.127 1.00 52.56 81 ILE A O 1
ATOM 646 N N . VAL A 1 82 ? 8.130 6.331 -8.055 1.00 56.16 82 VAL A N 1
ATOM 647 C CA . VAL A 1 82 ? 9.201 5.345 -8.146 1.00 56.16 82 VAL A CA 1
ATOM 648 C C . VAL A 1 82 ? 8.920 4.308 -7.075 1.00 56.16 82 VAL A C 1
ATOM 650 O O . VAL A 1 82 ? 9.032 4.598 -5.889 1.00 56.16 82 VAL A O 1
ATOM 653 N N . VAL A 1 83 ? 8.534 3.105 -7.494 1.00 54.97 83 VAL A N 1
ATOM 654 C CA . VAL A 1 83 ? 8.458 1.959 -6.587 1.00 54.97 83 VAL A CA 1
ATOM 655 C C . VAL A 1 83 ? 9.895 1.589 -6.217 1.00 54.97 83 VAL A C 1
ATOM 657 O O . VAL A 1 83 ? 10.640 1.151 -7.104 1.00 54.97 83 VAL A O 1
ATOM 660 N N . PRO A 1 84 ? 10.331 1.791 -4.964 1.00 56.94 84 PRO A N 1
ATOM 661 C CA . PRO A 1 84 ? 11.637 1.313 -4.530 1.00 56.94 84 PRO A CA 1
ATOM 662 C C . PRO A 1 84 ? 11.697 -0.213 -4.665 1.00 56.94 84 PRO A C 1
ATOM 664 O O . PRO A 1 84 ? 10.741 -0.913 -4.347 1.00 56.94 84 PRO A O 1
ATOM 667 N N . ARG A 1 85 ? 12.826 -0.735 -5.154 1.00 53.47 85 ARG A N 1
ATOM 668 C CA . ARG A 1 85 ? 13.124 -2.171 -5.079 1.00 53.47 85 ARG A CA 1
ATOM 669 C C . ARG A 1 85 ? 13.824 -2.425 -3.756 1.00 53.47 85 ARG A C 1
ATOM 671 O O . ARG A 1 85 ? 15.010 -2.108 -3.638 1.00 53.47 85 ARG A O 1
ATOM 678 N N . TRP A 1 86 ? 13.109 -2.973 -2.784 1.00 53.03 86 TRP A N 1
ATOM 679 C CA . TRP A 1 86 ? 13.702 -3.355 -1.511 1.00 53.03 86 TRP A CA 1
ATOM 680 C C . TRP A 1 86 ? 14.397 -4.708 -1.714 1.00 53.03 86 TRP A C 1
ATOM 682 O O . TRP A 1 86 ? 13.756 -5.752 -1.770 1.00 53.03 86 TRP A O 1
ATOM 692 N N . ARG A 1 87 ? 15.714 -4.668 -1.950 1.00 43.00 87 ARG A N 1
ATOM 693 C CA . ARG A 1 87 ? 16.569 -5.863 -2.007 1.00 43.00 87 ARG A CA 1
ATOM 694 C C . ARG A 1 87 ? 16.971 -6.322 -0.616 1.00 43.00 87 ARG A C 1
ATOM 696 O O . ARG A 1 87 ? 17.250 -5.435 0.220 1.00 43.00 87 ARG A O 1
#

pLDDT: mean 79.59, std 16.97, range [37.94, 94.69]